Protein AF-K8XP29-F1 (afdb_monomer_lite)

Foldseek 3Di:
DDLVVVCVVVVHDSVVSVQVVPDPDVVSVVVVVVPDDDPCNVVVVVVVVCVVDVDPDPDD

InterPro domains:
  IPR017894 HTH domain, IS21 transposase-type [PS50531] (1-51)

Sequence (60 aa):
MSISVIGRKLSLNRRTVRRFVRATDVEELLANARFRTSLLDEFKPYLRAWLFDPSPSAAT

Structure (mmCIF, N/CA/C/O backbone):
data_AF-K8XP29-F1
#
_entry.id   AF-K8XP29-F1
#
loop_
_atom_site.group_PDB
_atom_site.id
_atom_site.type_symbol
_atom_site.label_atom_id
_atom_site.labe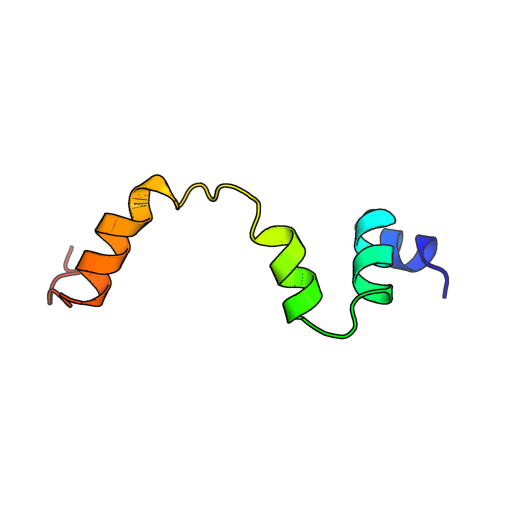l_alt_id
_atom_site.label_comp_id
_atom_site.label_asym_id
_atom_site.label_entity_id
_atom_site.label_seq_id
_atom_site.pdbx_PDB_ins_code
_atom_site.Cartn_x
_atom_site.Cartn_y
_atom_site.Cartn_z
_atom_site.occupancy
_atom_site.B_iso_or_equiv
_atom_site.auth_seq_id
_atom_site.auth_comp_id
_atom_site.auth_asym_id
_atom_site.auth_atom_id
_atom_site.pdbx_PDB_model_num
ATOM 1 N N . MET A 1 1 ? 9.152 -5.140 -24.210 1.00 80.75 1 MET A N 1
ATOM 2 C CA . MET A 1 1 ? 7.868 -5.688 -23.697 1.00 80.75 1 MET A CA 1
ATOM 3 C C . MET A 1 1 ? 6.960 -4.519 -23.306 1.00 80.75 1 MET A C 1
ATOM 5 O O . MET A 1 1 ? 7.480 -3.566 -22.747 1.00 80.75 1 MET A O 1
ATOM 9 N N . SER A 1 2 ? 5.659 -4.517 -23.629 1.00 95.00 2 SER A N 1
ATOM 10 C CA . SER A 1 2 ? 4.780 -3.356 -23.357 1.00 95.00 2 SER A CA 1
ATOM 11 C C . SER A 1 2 ? 4.136 -3.401 -21.962 1.00 95.00 2 SER A C 1
ATOM 13 O O . SER A 1 2 ? 3.964 -4.481 -21.393 1.00 95.00 2 SER A O 1
ATOM 15 N N . ILE A 1 3 ? 3.700 -2.243 -21.440 1.00 95.25 3 ILE A N 1
ATOM 16 C CA . ILE A 1 3 ? 2.948 -2.122 -20.168 1.00 95.25 3 ILE A CA 1
ATOM 17 C C . ILE A 1 3 ? 1.765 -3.101 -20.118 1.00 95.25 3 ILE A C 1
ATOM 19 O O . ILE A 1 3 ? 1.505 -3.719 -19.090 1.00 95.25 3 ILE A O 1
ATOM 23 N N . SER A 1 4 ? 1.051 -3.266 -21.234 1.00 96.44 4 SER A N 1
ATOM 24 C CA . SER A 1 4 ? -0.113 -4.155 -21.337 1.00 96.44 4 SER A CA 1
ATOM 25 C C . SER A 1 4 ? 0.268 -5.630 -21.244 1.00 96.44 4 SER A C 1
ATOM 27 O O . SER A 1 4 ? -0.453 -6.414 -20.635 1.00 96.44 4 SER A O 1
ATOM 29 N N . VAL A 1 5 ? 1.393 -6.018 -21.856 1.00 97.75 5 VAL A N 1
ATOM 30 C CA . VAL A 1 5 ? 1.898 -7.398 -21.804 1.00 97.75 5 VAL A CA 1
ATOM 31 C C . VAL A 1 5 ? 2.340 -7.740 -20.384 1.00 97.75 5 VAL A C 1
ATOM 33 O O . VAL A 1 5 ? 1.956 -8.787 -19.871 1.00 97.75 5 VAL A O 1
ATOM 36 N N . ILE A 1 6 ? 3.066 -6.831 -19.726 1.00 96.62 6 ILE A N 1
ATOM 37 C CA . ILE A 1 6 ? 3.494 -6.990 -18.329 1.00 96.62 6 ILE A CA 1
ATOM 38 C C . ILE A 1 6 ? 2.280 -7.078 -17.397 1.00 96.62 6 ILE A C 1
ATOM 40 O O . ILE A 1 6 ? 2.205 -7.989 -16.579 1.00 96.62 6 ILE A O 1
ATOM 44 N N . GLY A 1 7 ? 1.303 -6.180 -17.563 1.00 97.12 7 GLY A N 1
ATOM 45 C CA . GLY A 1 7 ? 0.077 -6.183 -16.764 1.00 97.12 7 GLY A CA 1
ATOM 46 C C . GLY A 1 7 ? -0.685 -7.504 -16.857 1.00 97.12 7 GLY A C 1
ATOM 47 O O . GLY A 1 7 ? -1.044 -8.067 -15.832 1.00 97.12 7 GLY A O 1
ATOM 48 N N . ARG A 1 8 ? -0.854 -8.058 -18.067 1.00 97.00 8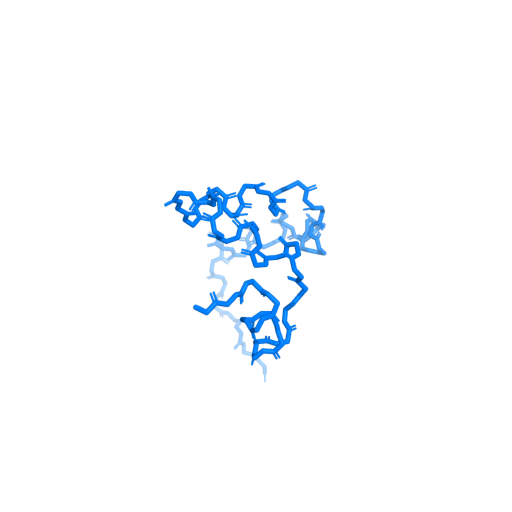 ARG A N 1
ATOM 49 C CA . ARG A 1 8 ? -1.499 -9.371 -18.245 1.00 97.00 8 ARG A CA 1
ATOM 50 C C . ARG A 1 8 ? -0.698 -10.513 -17.622 1.00 97.00 8 ARG A C 1
ATOM 52 O O . ARG A 1 8 ? -1.290 -11.351 -16.960 1.00 97.00 8 ARG A O 1
ATOM 59 N N . LYS A 1 9 ? 0.629 -10.534 -17.802 1.00 97.94 9 LYS A N 1
ATOM 60 C CA . LYS A 1 9 ? 1.498 -11.590 -17.250 1.00 97.94 9 LYS A CA 1
ATOM 61 C C . 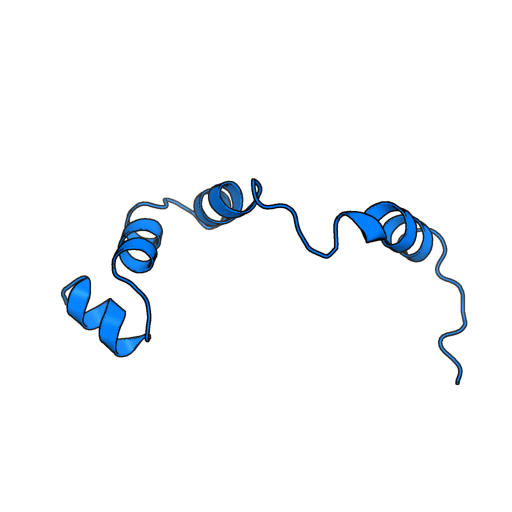LYS A 1 9 ? 1.448 -11.650 -15.719 1.00 97.94 9 LYS A C 1
ATOM 63 O O . LYS A 1 9 ? 1.550 -12.731 -15.157 1.00 97.94 9 LYS A O 1
ATOM 68 N N . LEU A 1 10 ? 1.322 -10.496 -15.065 1.00 96.75 10 LEU A N 1
ATOM 69 C CA . LEU A 1 10 ? 1.346 -10.373 -13.604 1.00 96.75 10 LEU A CA 1
ATOM 70 C C . LEU A 1 10 ? -0.047 -10.203 -12.980 1.00 96.75 10 LEU A C 1
ATOM 72 O O . LEU A 1 10 ? -0.140 -9.941 -11.786 1.00 96.75 10 LEU A O 1
ATOM 76 N N . SER A 1 11 ? -1.122 -10.282 -13.771 1.00 96.81 11 SER A N 1
ATOM 77 C CA . SER A 1 11 ? -2.487 -9.961 -13.322 1.00 96.81 11 SER A CA 1
ATOM 78 C C . SER A 1 11 ? -2.595 -8.584 -12.641 1.00 96.81 11 SER A C 1
ATOM 80 O O . SER A 1 11 ? -3.352 -8.387 -11.693 1.00 96.81 11 SER A O 1
ATOM 82 N N . LEU A 1 12 ? -1.838 -7.600 -13.138 1.00 96.19 12 LEU A N 1
ATOM 83 C CA . LEU A 1 12 ? -1.830 -6.224 -12.648 1.00 96.19 12 LEU A CA 1
ATOM 84 C C . LEU A 1 12 ? -2.528 -5.285 -13.625 1.00 96.19 12 LEU A C 1
ATOM 86 O O . LEU A 1 12 ? -2.351 -5.344 -14.845 1.00 96.19 12 LEU A O 1
ATOM 90 N N . ASN A 1 13 ? -3.260 -4.317 -13.078 1.00 95.25 13 ASN A N 1
ATOM 91 C CA . ASN A 1 13 ? -3.816 -3.252 -13.897 1.00 95.25 13 ASN A CA 1
ATOM 92 C C . ASN A 1 13 ? -2.701 -2.327 -14.442 1.00 95.25 13 ASN A C 1
ATOM 94 O O . ASN A 1 13 ? -1.628 -2.154 -13.855 1.00 95.25 13 ASN A O 1
ATOM 98 N N . ARG A 1 14 ? -2.978 -1.662 -15.570 1.00 95.50 14 ARG A N 1
ATOM 99 C CA . ARG A 1 14 ? -2.015 -0.776 -16.257 1.00 95.50 14 ARG A CA 1
ATOM 100 C C . ARG A 1 14 ? -1.599 0.436 -15.417 1.00 95.50 14 ARG A C 1
ATOM 102 O O . ARG A 1 14 ? -0.551 1.022 -15.680 1.00 95.50 14 ARG A O 1
ATOM 109 N N . ARG A 1 15 ? -2.420 0.872 -14.454 1.00 93.81 15 ARG A N 1
ATOM 110 C CA . ARG A 1 15 ? -2.092 1.993 -13.555 1.00 93.81 15 ARG A CA 1
ATOM 111 C C . ARG A 1 15 ? -1.037 1.569 -12.535 1.00 93.81 15 ARG A C 1
ATOM 113 O O . ARG A 1 15 ? -0.100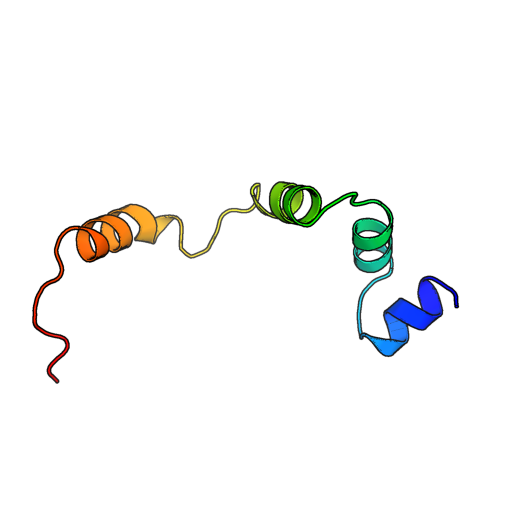 2.327 -12.321 1.00 93.81 15 ARG A O 1
ATOM 120 N N . THR A 1 16 ? -1.135 0.354 -12.002 1.00 93.56 16 THR A N 1
ATOM 121 C CA . THR A 1 16 ? -0.130 -0.242 -11.122 1.00 93.56 16 THR A CA 1
ATOM 122 C C . THR A 1 16 ? 1.191 -0.387 -11.860 1.00 93.56 16 THR A C 1
ATOM 124 O O . THR A 1 16 ? 2.188 0.148 -11.398 1.00 93.56 16 THR A O 1
ATOM 127 N N . VAL A 1 17 ? 1.199 -0.979 -13.059 1.00 96.38 17 VAL A N 1
ATOM 128 C CA . VAL A 1 17 ? 2.438 -1.110 -13.850 1.00 96.38 17 VAL A CA 1
ATOM 129 C C . VAL A 1 17 ? 3.075 0.259 -14.130 1.00 96.38 17 VAL A C 1
ATOM 131 O O . VAL A 1 17 ? 4.272 0.430 -13.936 1.00 96.38 17 VAL A O 1
ATOM 134 N N . ARG A 1 18 ? 2.282 1.275 -14.507 1.00 94.88 18 ARG A N 1
ATOM 135 C CA . ARG A 1 18 ? 2.788 2.650 -14.696 1.00 94.88 18 ARG A CA 1
ATOM 136 C C . ARG A 1 18 ? 3.361 3.266 -13.421 1.00 94.88 18 ARG A C 1
ATOM 138 O O . ARG A 1 18 ? 4.341 3.993 -13.510 1.00 94.88 18 ARG A O 1
ATOM 145 N N . ARG A 1 19 ? 2.755 3.000 -12.262 1.00 93.56 19 ARG A N 1
ATOM 146 C CA . ARG A 1 19 ? 3.252 3.484 -10.967 1.00 93.56 19 ARG A CA 1
ATOM 147 C C . ARG A 1 19 ? 4.623 2.891 -10.647 1.00 93.56 19 ARG A C 1
ATOM 149 O O . ARG A 1 19 ? 5.498 3.636 -10.244 1.00 93.56 19 ARG A O 1
ATOM 156 N N . PHE A 1 20 ? 4.825 1.602 -10.911 1.00 93.62 20 PHE A N 1
ATOM 157 C CA . PHE A 1 20 ? 6.128 0.950 -10.736 1.00 93.62 20 PHE A CA 1
ATOM 158 C C . PHE A 1 20 ? 7.199 1.451 -11.710 1.00 93.62 20 PHE A C 1
ATOM 160 O O . PHE A 1 20 ? 8.354 1.533 -11.333 1.00 93.62 20 PHE A O 1
ATOM 167 N N . VAL A 1 21 ? 6.832 1.812 -12.942 1.00 94.31 21 VAL A N 1
ATOM 168 C CA . VAL A 1 21 ? 7.786 2.376 -13.917 1.00 94.31 21 VAL A CA 1
ATOM 169 C C . VAL A 1 21 ? 8.211 3.805 -13.564 1.00 94.31 21 VAL A C 1
ATOM 171 O O . VAL A 1 21 ? 9.318 4.207 -13.897 1.00 94.31 21 VAL A O 1
ATOM 174 N N . ARG A 1 22 ? 7.318 4.595 -12.957 1.00 92.19 22 ARG A N 1
ATOM 175 C CA . ARG A 1 22 ? 7.593 5.996 -12.601 1.00 92.19 22 ARG A CA 1
ATOM 176 C C . ARG A 1 22 ? 8.344 6.149 -11.287 1.00 92.19 22 ARG A C 1
ATOM 178 O O . ARG A 1 22 ? 9.016 7.156 -11.126 1.00 92.19 22 ARG A O 1
ATOM 185 N N . ALA A 1 23 ? 8.175 5.192 -10.380 1.00 94.50 23 ALA A N 1
ATOM 186 C CA . ALA A 1 23 ? 8.795 5.257 -9.075 1.00 94.50 23 ALA A CA 1
ATOM 187 C C . ALA A 1 23 ? 10.311 5.093 -9.190 1.00 94.50 23 ALA A C 1
ATOM 189 O O . ALA A 1 23 ? 10.790 4.169 -9.848 1.00 94.50 23 ALA A O 1
ATOM 190 N N . THR A 1 24 ? 11.045 5.983 -8.532 1.00 94.06 24 THR A N 1
ATOM 191 C CA . THR A 1 24 ? 12.510 5.917 -8.465 1.00 94.06 24 THR A CA 1
ATOM 192 C C . THR A 1 24 ? 12.959 4.853 -7.465 1.00 94.06 24 THR A C 1
ATOM 194 O O . THR A 1 24 ? 13.974 4.191 -7.669 1.00 94.06 24 THR A O 1
ATOM 197 N N . ASP A 1 25 ? 12.174 4.649 -6.407 1.00 92.12 25 ASP A N 1
ATOM 198 C CA . ASP A 1 25 ? 12.453 3.692 -5.345 1.00 92.12 25 ASP A CA 1
ATOM 199 C C . ASP A 1 25 ? 11.171 3.089 -4.737 1.00 92.12 25 ASP A C 1
ATOM 201 O O . ASP A 1 25 ? 10.034 3.360 -5.144 1.00 92.12 25 ASP A O 1
ATOM 205 N N . VAL A 1 26 ? 11.370 2.207 -3.756 1.00 90.31 26 VAL A N 1
ATOM 206 C CA . VAL A 1 26 ? 10.282 1.552 -3.019 1.00 90.31 26 VAL A CA 1
ATOM 207 C C . VAL A 1 26 ? 9.536 2.541 -2.122 1.00 90.31 26 VAL A C 1
ATOM 209 O O . VAL A 1 26 ? 8.323 2.408 -1.956 1.00 90.31 26 VAL A O 1
ATOM 212 N N . GLU A 1 27 ? 10.211 3.554 -1.585 1.00 90.06 27 GLU A N 1
ATOM 213 C CA . GLU A 1 27 ? 9.591 4.542 -0.701 1.00 90.06 27 GLU A CA 1
ATOM 214 C C . GLU A 1 27 ? 8.548 5.386 -1.440 1.00 90.06 27 GLU A C 1
ATOM 216 O O . GLU A 1 27 ? 7.457 5.615 -0.921 1.00 90.06 27 GLU A O 1
ATOM 221 N N . GLU A 1 28 ? 8.793 5.757 -2.697 1.00 89.69 28 GLU A N 1
ATOM 222 C CA . GLU A 1 28 ? 7.828 6.465 -3.542 1.00 89.69 28 GLU A CA 1
ATOM 223 C C . GLU A 1 28 ? 6.574 5.615 -3.819 1.00 89.69 28 GLU A C 1
ATOM 225 O O . GLU A 1 28 ? 5.432 6.109 -3.858 1.00 89.69 28 GLU A O 1
ATOM 230 N N . LEU A 1 29 ? 6.750 4.296 -3.951 1.00 89.94 29 LEU A N 1
ATOM 231 C CA . LEU A 1 29 ? 5.621 3.375 -3.996 1.00 89.94 29 LEU A CA 1
ATOM 232 C C . LEU A 1 29 ? 4.878 3.417 -2.657 1.00 89.94 29 LEU A C 1
ATOM 234 O O . LEU A 1 29 ? 3.674 3.673 -2.643 1.00 89.94 29 LEU A O 1
ATOM 238 N N . LEU A 1 30 ? 5.549 3.228 -1.529 1.00 86.81 30 LEU A N 1
ATOM 239 C CA . LEU A 1 30 ? 4.897 3.162 -0.219 1.00 86.81 30 LEU A CA 1
ATOM 240 C C . LEU A 1 30 ? 4.228 4.481 0.199 1.00 86.81 30 LEU A C 1
ATOM 242 O O . LEU A 1 30 ? 3.129 4.450 0.756 1.00 86.81 30 LEU A O 1
ATOM 246 N N . ALA A 1 31 ? 4.793 5.636 -0.155 1.00 83.19 31 ALA A N 1
ATOM 247 C CA . ALA A 1 31 ? 4.226 6.955 0.123 1.00 83.19 31 ALA A CA 1
ATOM 248 C C . ALA A 1 31 ? 2.797 7.095 -0.426 1.00 83.19 31 ALA A C 1
ATOM 250 O O . ALA A 1 31 ? 1.888 7.534 0.274 1.00 83.19 31 ALA A O 1
ATOM 251 N N . ASN A 1 32 ? 2.556 6.610 -1.647 1.00 71.06 32 ASN A N 1
ATOM 252 C CA . ASN A 1 32 ? 1.221 6.596 -2.252 1.00 71.06 32 ASN A CA 1
ATOM 253 C C . ASN A 1 32 ? 0.224 5.667 -1.526 1.00 71.06 32 ASN A C 1
ATOM 255 O O . ASN A 1 32 ? -0.987 5.820 -1.684 1.00 71.06 32 ASN A O 1
ATOM 259 N N . ALA A 1 33 ? 0.707 4.678 -0.770 1.00 72.31 33 ALA A N 1
ATOM 260 C CA . ALA A 1 33 ? -0.127 3.795 0.047 1.00 72.31 33 ALA A CA 1
ATOM 261 C C . ALA A 1 33 ? -0.373 4.354 1.461 1.00 72.31 33 ALA A C 1
ATOM 263 O O . ALA A 1 33 ? -1.375 4.006 2.082 1.00 72.31 33 ALA A O 1
ATOM 264 N N . ARG A 1 34 ? 0.494 5.254 1.940 1.00 67.31 34 ARG A N 1
ATOM 265 C CA . ARG A 1 34 ? 0.477 5.823 3.297 1.00 67.31 34 ARG A CA 1
ATOM 266 C C . ARG A 1 34 ? -0.765 6.662 3.614 1.00 67.31 34 ARG A C 1
ATOM 268 O O . ARG A 1 34 ? -1.102 6.821 4.779 1.00 67.31 34 ARG A O 1
ATOM 275 N N . PHE A 1 35 ? -1.456 7.168 2.594 1.00 66.25 35 PHE A N 1
ATOM 276 C CA . PHE A 1 35 ? -2.678 7.968 2.753 1.00 66.25 35 PHE A CA 1
ATOM 277 C C . PHE A 1 35 ? -3.959 7.137 2.893 1.00 66.25 35 PHE A C 1
ATOM 279 O O . PHE A 1 35 ? -5.054 7.695 2.909 1.00 66.25 35 PHE A O 1
ATOM 286 N N . ARG A 1 36 ? -3.854 5.806 2.946 1.00 73.31 36 ARG A N 1
ATOM 287 C CA . ARG A 1 36 ? -5.011 4.945 3.185 1.00 73.31 36 ARG A CA 1
ATOM 288 C C . ARG A 1 36 ? -5.144 4.685 4.673 1.00 73.31 36 ARG A C 1
ATOM 290 O O . ARG A 1 36 ? -4.164 4.316 5.315 1.00 73.31 36 ARG A O 1
ATOM 297 N N . THR A 1 37 ? -6.362 4.818 5.181 1.00 79.69 37 THR A N 1
ATOM 298 C CA . THR A 1 37 ? -6.705 4.250 6.479 1.00 79.69 37 THR A CA 1
ATOM 299 C C . THR A 1 37 ? -6.480 2.743 6.415 1.00 79.69 37 THR A C 1
ATOM 301 O O . THR A 1 37 ? -6.952 2.055 5.505 1.00 79.69 37 THR A O 1
ATOM 304 N N . SER A 1 38 ? -5.673 2.239 7.338 1.00 82.50 38 SER A N 1
ATOM 305 C CA . SER A 1 38 ? -5.475 0.810 7.529 1.00 82.50 38 SER A CA 1
ATOM 306 C C . SER A 1 38 ? -6.574 0.285 8.440 1.00 82.50 38 SER A C 1
ATOM 308 O O . SER A 1 38 ? -6.940 0.951 9.405 1.00 82.50 38 SER A O 1
ATOM 310 N N . LEU A 1 39 ? -7.031 -0.949 8.213 1.00 86.06 39 LEU A N 1
ATOM 311 C CA . LEU A 1 39 ? -7.878 -1.658 9.185 1.00 86.06 39 LEU A CA 1
ATOM 312 C C . LEU A 1 39 ? -7.194 -1.779 10.557 1.00 86.06 39 LEU A C 1
ATOM 314 O O . LEU A 1 39 ? -7.854 -1.941 11.571 1.00 86.06 39 LEU A O 1
ATOM 318 N N . LEU A 1 40 ? -5.864 -1.668 10.597 1.00 88.62 40 LEU A N 1
ATOM 319 C CA . LEU A 1 40 ? -5.092 -1.701 11.834 1.00 88.62 40 LEU A CA 1
ATOM 320 C C . LEU A 1 40 ? -5.024 -0.351 12.555 1.00 88.62 40 LEU A C 1
ATOM 322 O O . LEU A 1 40 ? -4.474 -0.298 13.652 1.00 88.62 40 LEU A O 1
ATOM 326 N N . ASP A 1 41 ? -5.524 0.740 11.966 1.00 90.19 41 ASP A N 1
ATOM 327 C CA . ASP A 1 41 ? -5.386 2.076 12.555 1.00 90.19 41 ASP A CA 1
ATOM 328 C C . ASP A 1 41 ? -6.058 2.180 13.926 1.00 90.19 41 ASP A C 1
ATOM 330 O O . ASP A 1 41 ? -5.472 2.766 14.836 1.00 90.19 41 ASP A O 1
ATOM 334 N N . GLU A 1 42 ? -7.219 1.545 14.101 1.00 92.88 42 GLU A N 1
ATOM 335 C CA . GLU A 1 42 ? -7.933 1.494 15.383 1.00 92.88 42 GLU A CA 1
ATOM 336 C C . GLU A 1 42 ? -7.189 0.673 16.451 1.00 92.88 42 GLU A C 1
ATOM 338 O O . GLU A 1 42 ? -7.249 0.988 17.637 1.00 92.88 42 GLU A O 1
ATOM 343 N N . PHE A 1 43 ? -6.400 -0.322 16.033 1.00 93.25 43 PHE A N 1
ATOM 344 C CA . PHE A 1 43 ? -5.638 -1.197 16.927 1.00 93.25 43 PHE A CA 1
ATOM 345 C C . PHE A 1 43 ? -4.228 -0.682 17.236 1.00 93.25 43 PHE A C 1
ATOM 347 O O . PHE A 1 43 ? -3.543 -1.243 18.092 1.00 93.25 43 PHE A O 1
ATOM 354 N N . LYS A 1 44 ? -3.761 0.387 16.576 1.00 91.56 44 LYS A N 1
ATOM 355 C CA . LYS A 1 44 ? -2.401 0.925 16.769 1.00 91.56 44 LYS A CA 1
ATOM 356 C C . LYS A 1 44 ? -2.036 1.189 18.237 1.00 91.56 44 LYS A C 1
ATOM 358 O O . LYS A 1 44 ? -0.908 0.850 18.597 1.00 91.56 44 LYS A O 1
ATOM 363 N N . PRO A 1 45 ? -2.905 1.771 19.090 1.00 91.81 45 PRO A N 1
ATOM 364 C CA . PRO A 1 45 ? -2.584 1.959 20.505 1.00 91.81 45 PRO A CA 1
ATOM 365 C C . PRO A 1 45 ? -2.319 0.633 21.229 1.00 91.81 45 PRO A C 1
ATOM 367 O O . PRO A 1 45 ? -1.330 0.520 21.949 1.00 91.81 45 PRO A O 1
ATOM 370 N N . TYR A 1 46 ? -3.146 -0.385 20.972 1.00 89.31 46 TYR A N 1
ATOM 371 C CA . TYR A 1 46 ? -3.005 -1.718 21.559 1.00 89.31 46 TYR A CA 1
ATOM 372 C C . TYR A 1 46 ? -1.726 -2.424 21.088 1.00 89.31 46 TYR A C 1
ATOM 374 O O . TYR A 1 46 ? -0.942 -2.903 21.903 1.00 89.31 46 TYR A O 1
ATOM 382 N N . LEU A 1 47 ? -1.457 -2.413 19.779 1.00 90.69 47 LEU A N 1
ATOM 383 C CA . LEU A 1 47 ? -0.252 -3.022 19.203 1.00 90.69 47 LEU A CA 1
ATOM 384 C C . LEU A 1 47 ? 1.037 -2.372 19.721 1.00 90.69 47 LEU A C 1
ATOM 386 O O . LEU A 1 47 ? 2.037 -3.054 19.923 1.00 90.69 47 LEU A O 1
ATOM 390 N N . ARG A 1 48 ? 1.019 -1.052 19.953 1.00 91.31 48 ARG A N 1
ATOM 391 C CA . ARG A 1 48 ? 2.150 -0.341 20.561 1.00 91.31 48 ARG A CA 1
ATOM 392 C C . ARG A 1 48 ? 2.369 -0.785 22.000 1.00 91.31 48 ARG A C 1
ATOM 394 O O . ARG A 1 48 ? 3.505 -1.069 22.351 1.00 91.31 48 ARG A O 1
ATOM 401 N N . ALA A 1 49 ? 1.309 -0.871 22.803 1.00 89.00 49 ALA A N 1
ATOM 402 C CA . ALA A 1 49 ? 1.413 -1.337 24.183 1.00 89.00 49 ALA A CA 1
ATOM 403 C C . ALA A 1 49 ? 2.001 -2.758 24.260 1.00 89.00 49 ALA A C 1
ATOM 405 O O . ALA A 1 49 ? 2.948 -2.969 25.005 1.00 89.00 49 ALA A O 1
ATOM 406 N N . TRP A 1 50 ? 1.533 -3.686 23.415 1.00 86.56 50 TRP A N 1
ATOM 407 C CA . TRP A 1 50 ? 2.081 -5.048 23.322 1.00 86.56 50 TRP A CA 1
ATOM 408 C C . TRP A 1 50 ? 3.575 -5.086 22.963 1.00 86.56 50 TRP A C 1
ATOM 410 O O . TRP A 1 50 ? 4.325 -5.894 23.497 1.00 86.56 50 TRP A O 1
ATOM 420 N N . LEU A 1 51 ? 4.032 -4.206 22.068 1.00 88.31 51 LEU A N 1
ATOM 421 C CA . LEU A 1 51 ? 5.433 -4.192 21.640 1.00 88.31 51 LEU A CA 1
ATOM 422 C C . LEU A 1 51 ? 6.390 -3.727 22.752 1.00 88.31 51 LEU A C 1
ATOM 424 O O . LEU A 1 51 ? 7.544 -4.149 22.786 1.00 88.31 51 LEU A O 1
ATOM 428 N N . PHE A 1 52 ? 5.924 -2.833 23.629 1.00 82.12 52 PHE A N 1
ATOM 429 C CA . PHE A 1 52 ? 6.723 -2.273 24.724 1.00 82.12 52 PHE A CA 1
ATOM 430 C C . PHE A 1 52 ? 6.539 -3.010 26.055 1.00 82.12 52 PHE A C 1
ATOM 432 O O . PHE A 1 52 ? 7.351 -2.817 26.958 1.00 82.12 52 PHE A O 1
ATOM 439 N N . ASP A 1 53 ? 5.525 -3.868 26.156 1.00 72.62 53 ASP A N 1
ATOM 440 C CA . ASP A 1 53 ? 5.317 -4.799 27.261 1.00 72.62 53 ASP A CA 1
ATOM 441 C C . ASP A 1 53 ? 5.293 -6.238 26.718 1.00 72.62 53 ASP A C 1
ATOM 443 O O . ASP A 1 53 ? 4.218 -6.775 26.424 1.00 72.62 53 ASP A O 1
ATOM 447 N N . PRO A 1 54 ? 6.469 -6.868 26.515 1.00 61.50 54 PRO A N 1
ATOM 448 C CA . PRO A 1 54 ? 6.546 -8.267 26.130 1.00 61.50 54 PRO A CA 1
AT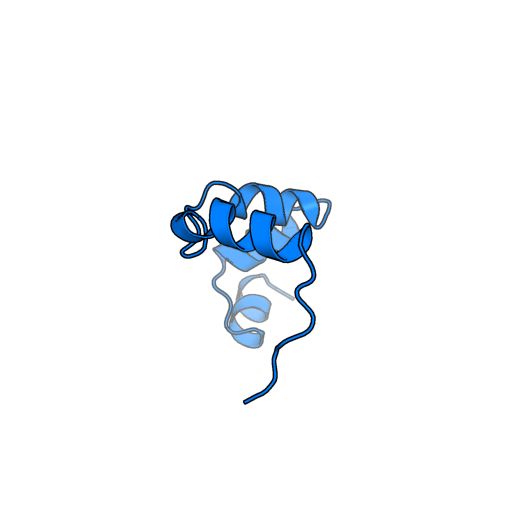OM 449 C C . PRO A 1 54 ? 6.077 -9.127 27.308 1.00 61.50 54 PRO A C 1
ATOM 451 O O . PRO A 1 54 ? 6.875 -9.665 28.074 1.00 61.50 54 PRO A O 1
ATOM 454 N N . SER A 1 55 ? 4.762 -9.258 27.465 1.00 59.31 55 SER A N 1
ATOM 455 C CA . SER A 1 55 ? 4.188 -10.193 28.419 1.00 59.31 55 SER A CA 1
ATOM 456 C C . SER A 1 55 ? 4.613 -11.618 28.034 1.00 59.31 55 SER A C 1
ATOM 458 O O . SER A 1 55 ? 4.425 -12.023 26.880 1.00 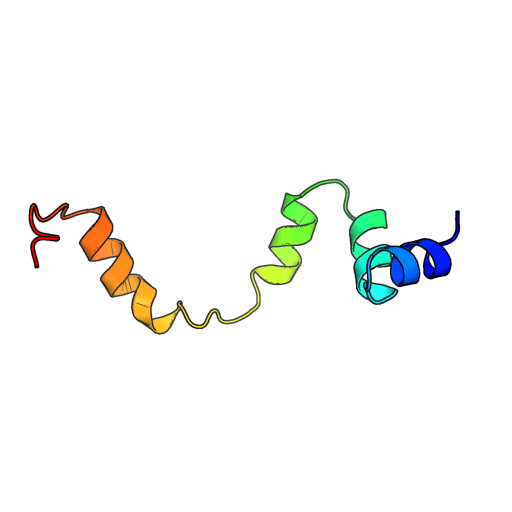59.31 55 SER A O 1
ATOM 460 N N . PRO A 1 56 ? 5.167 -12.418 28.962 1.00 57.97 56 PRO A N 1
ATOM 461 C CA . PRO A 1 56 ? 5.528 -13.801 28.701 1.00 57.97 56 PRO A CA 1
ATOM 462 C C . PRO A 1 56 ? 4.277 -14.680 28.809 1.00 57.97 56 PRO A C 1
ATOM 464 O O . PRO A 1 56 ? 4.153 -15.465 29.741 1.00 57.97 56 PRO A O 1
ATOM 467 N N . SER A 1 57 ? 3.308 -14.535 27.903 1.00 59.59 57 SER A N 1
ATOM 468 C CA . SER A 1 57 ? 2.201 -15.493 27.812 1.00 59.59 57 SER A CA 1
ATOM 469 C C . SER A 1 57 ? 1.440 -15.377 26.492 1.00 59.59 57 SER A C 1
ATOM 471 O O . SER A 1 57 ? 0.366 -14.787 26.405 1.00 59.59 57 SER A O 1
ATOM 473 N N . ALA A 1 58 ? 1.989 -15.996 25.451 1.00 53.84 58 ALA A N 1
ATOM 474 C CA . ALA A 1 58 ? 1.164 -16.694 24.472 1.00 53.84 58 ALA A CA 1
ATOM 475 C C . ALA A 1 58 ? 1.204 -18.183 24.846 1.00 53.84 58 ALA A C 1
ATOM 477 O O . ALA A 1 58 ? 1.873 -18.983 24.199 1.00 53.84 58 ALA A O 1
ATOM 478 N N . ALA A 1 59 ? 0.577 -18.525 25.972 1.00 45.69 59 ALA A N 1
ATOM 479 C CA . ALA A 1 59 ? 0.337 -19.901 26.377 1.00 45.69 59 ALA A CA 1
ATOM 480 C C . ALA A 1 59 ? -1.171 -20.104 26.520 1.00 45.69 59 ALA A C 1
ATOM 482 O O . ALA A 1 59 ? -1.758 -19.802 27.556 1.00 45.69 59 ALA A O 1
ATOM 483 N N . THR A 1 60 ? -1.791 -20.580 25.446 1.00 41.47 60 THR A N 1
ATOM 484 C CA . THR A 1 60 ? -2.913 -21.531 25.407 1.00 41.47 60 THR A CA 1
ATOM 485 C C . THR A 1 60 ? -2.924 -22.111 23.998 1.00 41.47 60 THR A C 1
ATOM 487 O O . THR A 1 60 ? -3.089 -23.342 23.882 1.00 41.47 60 THR A O 1
#

Organism: NCBI:txid1129896

Secondary structure (DSSP, 8-state):
--HHHHHHHTT--HHHHHHHHH-SSHHHHHHHHHTSPPTTTTTHHHHHHHHHS--S----

Radius of gyration: 18.79 Å; chains: 1; bounding box: 20×30×52 Å

pLDDT: mean 85.22, std 13.82, range [41.47, 97.94]